Protein AF-A0A1Q1FH66-F1 (afdb_monomer_lite)

Structure (mmCIF, N/CA/C/O backbone):
data_AF-A0A1Q1FH66-F1
#
_entry.id   AF-A0A1Q1FH66-F1
#
loop_
_atom_site.group_PDB
_atom_site.id
_atom_site.type_symbol
_atom_site.label_atom_id
_atom_site.label_alt_id
_atom_site.label_comp_id
_atom_site.label_asym_id
_atom_site.label_entity_id
_atom_site.label_seq_id
_atom_site.pdbx_PDB_ins_code
_atom_site.Cartn_x
_atom_site.Cartn_y
_atom_site.Cartn_z
_atom_site.occupancy
_atom_site.B_iso_or_equiv
_atom_site.auth_seq_id
_atom_site.auth_comp_id
_atom_site.auth_asym_id
_atom_site.auth_atom_id
_atom_site.pdbx_PDB_model_num
ATOM 1 N N . MET A 1 1 ? 30.371 15.021 38.889 1.00 40.22 1 MET A N 1
ATOM 2 C CA . MET A 1 1 ? 30.502 13.711 38.232 1.00 40.22 1 MET A CA 1
ATOM 3 C C . MET A 1 1 ? 30.534 12.672 39.333 1.00 40.22 1 MET A C 1
ATOM 5 O O . MET A 1 1 ? 31.466 12.731 40.121 1.00 40.22 1 MET A O 1
ATOM 9 N N . SER A 1 2 ? 29.513 11.824 39.461 1.00 45.19 2 SER A N 1
ATOM 10 C CA . SER A 1 2 ? 29.707 10.534 40.127 1.00 45.19 2 SER A CA 1
ATOM 11 C C . SER A 1 2 ? 29.983 9.536 39.013 1.00 45.19 2 SER A C 1
ATOM 13 O O . SER A 1 2 ? 29.166 9.408 38.099 1.00 45.19 2 SER A O 1
ATOM 15 N N . GLU A 1 3 ? 31.173 8.946 39.049 1.00 47.22 3 GLU A N 1
ATOM 16 C CA . GLU A 1 3 ? 31.519 7.766 38.264 1.00 47.22 3 GLU A CA 1
ATOM 17 C C . GLU A 1 3 ? 30.396 6.733 38.449 1.00 47.22 3 GLU A C 1
ATOM 19 O O . GLU A 1 3 ? 29.956 6.489 39.575 1.00 47.22 3 GLU A O 1
ATOM 24 N N . ALA A 1 4 ? 29.877 6.208 37.340 1.00 48.12 4 ALA A N 1
ATOM 25 C CA . ALA A 1 4 ? 29.039 5.026 37.371 1.00 48.12 4 ALA A CA 1
ATOM 26 C C . ALA A 1 4 ? 29.945 3.872 37.792 1.00 48.12 4 ALA A C 1
ATOM 28 O O . ALA A 1 4 ? 30.947 3.589 37.140 1.00 48.12 4 ALA A O 1
ATOM 29 N N . ASP A 1 5 ? 29.618 3.298 38.938 1.00 49.75 5 ASP A N 1
ATOM 30 C CA . ASP A 1 5 ? 30.227 2.096 39.468 1.00 49.75 5 ASP A CA 1
ATOM 31 C C . ASP A 1 5 ? 29.770 0.940 38.566 1.00 49.75 5 ASP A C 1
ATOM 33 O O . ASP A 1 5 ? 28.673 0.400 38.715 1.00 49.75 5 ASP A O 1
ATOM 37 N N . ASP A 1 6 ? 30.567 0.647 37.538 1.00 56.69 6 ASP A N 1
ATOM 38 C CA . ASP A 1 6 ? 30.507 -0.599 36.774 1.00 56.69 6 ASP A CA 1
ATOM 39 C C . ASP A 1 6 ? 30.958 -1.751 37.701 1.00 56.69 6 ASP A C 1
ATOM 41 O O . ASP A 1 6 ? 32.035 -2.325 37.548 1.00 56.69 6 ASP A O 1
ATOM 45 N N . GLU A 1 7 ? 30.150 -2.071 38.718 1.00 55.91 7 GLU A 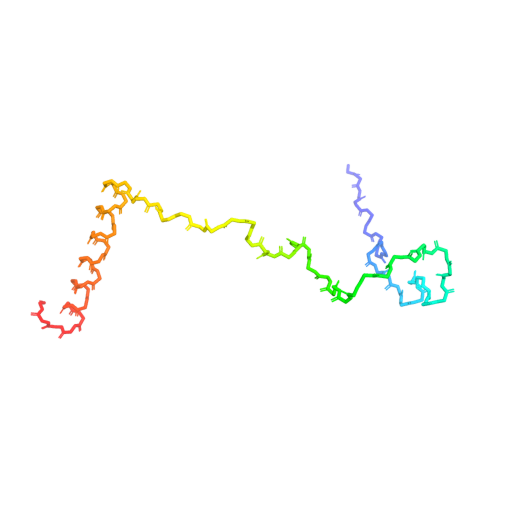N 1
ATOM 46 C CA . GLU A 1 7 ? 30.287 -3.302 39.500 1.00 55.91 7 GLU A CA 1
ATOM 47 C C . GLU A 1 7 ? 29.684 -4.468 38.698 1.00 55.91 7 GLU A C 1
ATOM 49 O O . GLU A 1 7 ? 28.495 -4.792 38.761 1.00 55.91 7 GLU A O 1
ATOM 54 N N . ASP A 1 8 ? 30.565 -5.069 37.899 1.00 58.09 8 ASP A N 1
ATOM 55 C CA . ASP A 1 8 ? 30.492 -6.336 37.162 1.00 58.09 8 ASP A CA 1
ATOM 56 C C . ASP A 1 8 ? 29.914 -7.534 37.966 1.00 58.09 8 ASP A C 1
ATOM 58 O O . ASP A 1 8 ? 30.603 -8.525 38.216 1.00 58.09 8 ASP A O 1
ATOM 62 N N . GLY A 1 9 ? 28.633 -7.517 38.348 1.00 57.31 9 GLY A N 1
ATOM 63 C CA . GLY A 1 9 ? 28.057 -8.661 39.074 1.00 57.31 9 GLY A CA 1
ATOM 64 C C . GLY A 1 9 ? 26.538 -8.778 39.148 1.00 57.31 9 GLY A C 1
ATOM 65 O O . GLY A 1 9 ? 26.040 -9.890 39.259 1.00 57.31 9 GLY A O 1
ATOM 66 N N . GLY A 1 10 ? 25.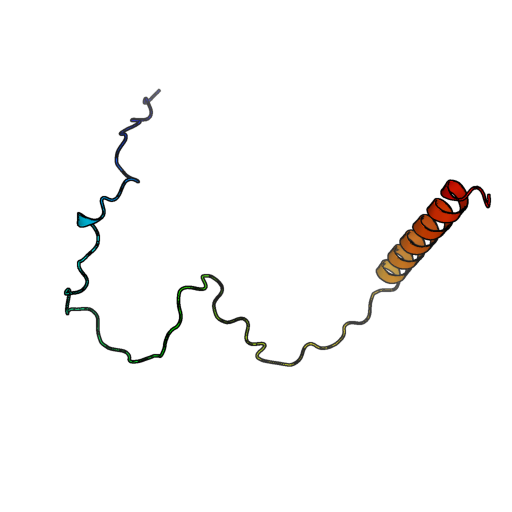771 -7.690 39.028 1.00 56.03 10 GLY A N 1
ATOM 67 C CA . GLY A 1 10 ? 24.335 -7.728 39.369 1.00 56.03 10 GLY A CA 1
ATOM 68 C C . GLY A 1 10 ? 23.422 -8.547 38.441 1.00 56.03 10 GLY A C 1
ATOM 69 O O . GLY A 1 10 ? 22.278 -8.809 38.795 1.00 56.03 10 GLY A O 1
ATOM 70 N N . TRP A 1 11 ? 23.901 -8.926 37.254 1.00 68.25 11 TRP A N 1
ATOM 71 C CA . TRP A 1 11 ? 23.101 -9.610 36.226 1.00 68.25 11 TRP A CA 1
ATOM 72 C C . TRP A 1 11 ? 23.577 -11.037 35.926 1.00 68.25 11 TRP A C 1
ATOM 74 O O . TRP A 1 11 ? 22.987 -11.709 35.081 1.00 68.25 11 TRP A O 1
ATOM 84 N N . LYS A 1 12 ? 24.663 -11.491 36.565 1.00 72.25 12 LYS A N 1
ATOM 85 C CA . LYS A 1 12 ? 25.157 -12.864 36.432 1.00 72.25 12 LYS A CA 1
ATOM 86 C C . LYS A 1 12 ? 24.608 -13.672 37.597 1.00 72.25 12 LYS A C 1
ATOM 88 O O . LYS A 1 12 ? 24.974 -13.415 38.734 1.00 72.25 12 LYS A O 1
ATOM 93 N N . PHE A 1 13 ? 23.744 -14.625 37.281 1.00 74.62 13 PHE A N 1
ATOM 94 C CA . PHE A 1 13 ? 23.262 -15.627 38.222 1.00 74.62 13 PHE A CA 1
ATOM 95 C C . PHE A 1 13 ? 24.007 -16.926 37.926 1.00 74.62 13 PHE A C 1
ATOM 97 O O . PHE A 1 13 ? 24.074 -17.339 36.761 1.00 74.62 13 PHE A O 1
ATOM 104 N N . GLU A 1 14 ? 24.611 -17.532 38.943 1.00 78.50 14 GLU A N 1
ATOM 105 C CA . GLU A 1 14 ? 25.187 -18.869 38.815 1.00 78.50 14 GLU A CA 1
ATOM 106 C C . GLU A 1 14 ? 24.061 -19.902 38.927 1.00 78.50 14 GLU A C 1
ATOM 108 O O . GLU A 1 14 ? 23.005 -19.640 39.503 1.00 78.50 14 GLU A O 1
ATOM 113 N N . LEU A 1 15 ? 24.235 -21.083 38.326 1.00 68.19 15 LEU A N 1
ATOM 114 C CA . LEU A 1 15 ? 23.185 -22.114 38.323 1.00 68.19 15 LEU A CA 1
ATOM 115 C C . LEU A 1 15 ? 22.836 -22.568 39.754 1.00 68.19 15 LEU A C 1
ATOM 117 O O . LEU A 1 15 ? 21.750 -23.078 39.999 1.00 68.19 15 LEU A O 1
ATOM 121 N N . GLU A 1 16 ? 23.759 -22.349 40.688 1.00 70.75 16 GLU A N 1
ATOM 122 C CA . GLU A 1 16 ? 23.613 -22.613 42.116 1.00 70.75 16 GLU A CA 1
ATOM 123 C C . GLU A 1 16 ? 22.749 -21.575 42.860 1.00 70.75 16 GLU A C 1
ATOM 125 O O . GLU A 1 16 ? 22.292 -21.865 43.964 1.00 70.75 16 GLU A O 1
ATOM 130 N N . ASP A 1 17 ? 22.506 -20.396 42.268 1.00 76.25 17 ASP A N 1
ATOM 131 C CA . ASP A 1 17 ? 21.641 -19.341 42.827 1.00 76.25 17 ASP A CA 1
ATOM 132 C C . ASP A 1 17 ? 20.151 -19.593 42.547 1.00 76.25 17 ASP A C 1
ATOM 134 O O . ASP A 1 17 ? 19.277 -18.933 43.118 1.00 76.25 17 ASP A O 1
ATOM 138 N N . LEU A 1 18 ? 19.845 -20.528 41.643 1.00 73.81 18 LEU A N 1
ATOM 139 C CA . LEU A 1 18 ? 18.479 -20.960 41.390 1.00 73.81 18 LEU A CA 1
ATOM 140 C C . LEU A 1 18 ? 18.023 -21.851 42.554 1.00 73.81 18 LEU A C 1
ATOM 142 O O . LEU A 1 18 ? 18.757 -22.769 42.930 1.00 73.81 18 LEU A O 1
ATOM 146 N N . PRO A 1 19 ? 16.824 -21.622 43.124 1.00 69.88 19 PRO A N 1
ATOM 147 C CA . PRO A 1 19 ? 16.266 -22.552 44.093 1.00 69.88 19 PRO A CA 1
ATOM 148 C C . PRO A 1 19 ? 16.214 -23.935 43.440 1.00 69.88 19 PRO A C 1
ATOM 150 O O . PRO A 1 19 ? 15.671 -24.097 42.346 1.00 69.88 19 PRO A O 1
ATOM 153 N N . GLY A 1 20 ? 16.865 -24.910 44.075 1.00 67.44 20 GLY A N 1
ATOM 154 C CA . GLY A 1 20 ? 16.871 -26.282 43.590 1.00 67.44 20 GLY A CA 1
ATOM 155 C C . GLY A 1 20 ? 15.447 -26.819 43.482 1.00 67.44 20 GLY A C 1
ATOM 156 O O . GLY A 1 20 ? 14.558 -26.403 44.221 1.00 67.44 20 GLY A O 1
ATOM 157 N N . GLU A 1 21 ? 15.259 -27.786 42.590 1.00 60.38 21 GLU A N 1
ATOM 158 C CA . GLU A 1 21 ? 13.984 -28.452 42.266 1.00 60.38 21 GLU A CA 1
ATOM 159 C C . GLU A 1 21 ? 13.283 -29.129 43.470 1.00 60.38 21 GLU A C 1
ATOM 161 O O . GLU A 1 21 ? 12.193 -29.673 43.332 1.00 60.38 21 GLU A O 1
ATOM 166 N N . ASP A 1 22 ? 13.900 -29.075 44.653 1.00 56.88 22 ASP A N 1
ATOM 167 C CA . ASP A 1 22 ? 13.428 -29.636 45.915 1.00 56.88 22 ASP A CA 1
ATOM 168 C C . ASP A 1 22 ? 12.924 -28.573 46.916 1.00 56.88 22 ASP A C 1
ATOM 170 O O . ASP A 1 22 ? 12.717 -28.926 48.076 1.00 56.88 22 ASP A O 1
ATOM 174 N N . ASP A 1 23 ? 12.745 -27.296 46.535 1.00 53.25 23 ASP A N 1
ATOM 175 C CA . ASP A 1 23 ? 12.098 -26.296 47.406 1.00 53.25 23 ASP A CA 1
ATOM 176 C C . ASP A 1 23 ? 10.586 -26.588 47.518 1.00 53.25 23 ASP A C 1
ATOM 178 O O . ASP A 1 23 ? 9.831 -26.330 46.578 1.00 53.25 23 ASP A O 1
ATOM 182 N N . PRO A 1 24 ? 10.096 -27.156 48.637 1.00 51.31 24 PRO A N 1
ATOM 183 C CA . PRO A 1 24 ? 8.738 -27.675 48.728 1.00 51.31 24 PRO A CA 1
ATOM 184 C C . PRO A 1 24 ? 7.725 -26.616 49.202 1.00 51.31 24 PRO A C 1
ATOM 186 O O . PRO A 1 24 ? 6.630 -26.977 49.631 1.00 51.31 24 PRO A O 1
ATOM 189 N N . GLU A 1 25 ? 8.067 -25.322 49.163 1.00 55.22 25 GLU A N 1
ATOM 190 C CA . GLU A 1 25 ? 7.200 -24.224 49.627 1.00 55.22 25 GLU A CA 1
ATOM 191 C C . GLU A 1 25 ? 6.509 -23.439 48.492 1.00 55.22 25 GLU A C 1
ATOM 193 O O . GLU A 1 25 ? 6.014 -22.330 48.699 1.00 55.22 25 GLU A O 1
ATOM 198 N N . GLY A 1 26 ? 6.399 -24.031 47.299 1.00 47.88 26 GLY A N 1
ATOM 199 C CA . GLY A 1 26 ? 5.530 -23.557 46.218 1.00 47.88 26 GLY A CA 1
ATOM 200 C C . GLY A 1 26 ? 4.281 -24.426 46.093 1.00 47.88 26 GLY A C 1
ATOM 201 O O . GLY A 1 26 ? 4.343 -25.518 45.543 1.00 47.88 26 GLY A O 1
ATOM 202 N N . ASP A 1 27 ? 3.172 -23.932 46.637 1.00 47.53 27 ASP A N 1
ATOM 203 C CA . ASP A 1 27 ? 1.815 -24.491 46.599 1.00 47.53 27 ASP A CA 1
ATOM 204 C C . ASP A 1 27 ? 1.468 -25.203 45.274 1.00 47.53 27 ASP A C 1
ATOM 206 O O . ASP A 1 27 ? 1.641 -24.657 44.183 1.00 47.53 27 ASP A O 1
ATOM 210 N N . ALA A 1 28 ? 0.980 -26.439 45.384 1.00 55.97 28 ALA A N 1
ATOM 211 C CA . ALA A 1 28 ? 0.587 -27.268 44.256 1.00 55.97 28 ALA A CA 1
ATOM 212 C C . ALA A 1 28 ? -0.719 -26.757 43.626 1.00 55.97 28 ALA A C 1
ATOM 214 O O . ALA A 1 28 ? -1.786 -26.917 44.219 1.00 55.97 28 ALA A O 1
ATOM 215 N N . ASP A 1 29 ? -0.646 -26.243 42.397 1.00 46.69 29 ASP A N 1
ATOM 216 C CA . ASP A 1 29 ? -1.777 -26.254 41.466 1.00 46.69 29 ASP A CA 1
ATOM 217 C C . ASP A 1 29 ? -1.392 -27.087 40.239 1.00 46.69 29 ASP A C 1
ATOM 219 O O . ASP A 1 29 ? -0.494 -26.758 39.464 1.00 46.69 29 ASP A O 1
ATOM 223 N N . ASP A 1 30 ? -2.041 -28.242 40.149 1.00 55.38 30 ASP A N 1
ATOM 224 C CA . ASP A 1 30 ? -1.909 -29.254 39.110 1.00 55.38 30 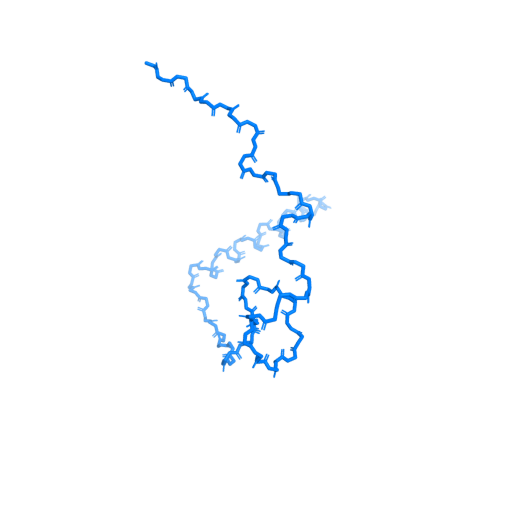ASP A CA 1
ATOM 225 C C . ASP A 1 30 ? -2.606 -28.738 37.839 1.00 55.38 30 ASP A C 1
ATOM 227 O O . ASP A 1 30 ? -3.796 -28.965 37.619 1.00 55.38 30 ASP A O 1
ATOM 231 N N . GLY A 1 31 ? -1.868 -27.971 37.034 1.00 45.75 31 GLY A N 1
ATOM 232 C CA . GLY A 1 31 ? -2.288 -27.459 35.731 1.00 45.75 31 GLY A CA 1
ATOM 233 C C . GLY A 1 31 ? -1.261 -27.822 34.663 1.00 45.75 31 GLY A C 1
ATOM 234 O O . GLY A 1 31 ? -0.144 -27.315 34.655 1.00 45.75 31 GLY A O 1
ATOM 235 N N . GLU A 1 32 ? -1.636 -28.744 33.784 1.00 54.84 32 GLU A N 1
ATOM 236 C CA . GLU A 1 32 ? -0.808 -29.343 32.740 1.00 54.84 32 GLU A CA 1
ATOM 237 C C . GLU A 1 32 ? -0.005 -28.324 31.898 1.00 54.84 32 GLU A C 1
ATOM 239 O O . GLU A 1 32 ? -0.564 -27.562 31.119 1.00 54.84 32 GLU A O 1
ATOM 244 N N . GLY A 1 33 ? 1.328 -28.394 31.986 1.00 53.31 33 GLY A N 1
ATOM 245 C CA . GLY A 1 33 ? 2.245 -28.220 30.851 1.00 53.31 33 GLY A CA 1
ATOM 246 C C . GLY A 1 33 ? 2.122 -26.954 29.998 1.00 53.31 33 GLY A C 1
ATOM 247 O O . GLY A 1 33 ? 2.000 -27.062 28.779 1.00 53.31 33 GLY A O 1
ATOM 248 N N . GLU A 1 34 ? 2.265 -25.770 30.592 1.00 58.09 34 GLU A N 1
ATOM 249 C CA . GLU A 1 34 ? 2.419 -24.522 29.836 1.00 58.09 34 GLU A CA 1
ATOM 250 C C . GLU A 1 34 ? 3.814 -23.927 30.045 1.00 58.09 34 GLU A C 1
ATOM 252 O O . GLU A 1 34 ? 4.053 -23.026 30.850 1.00 58.09 34 GLU A O 1
ATOM 257 N N . GLU A 1 35 ? 4.770 -24.465 29.283 1.00 59.25 35 GLU A N 1
ATOM 258 C CA . GLU A 1 35 ? 6.079 -23.856 29.066 1.00 59.25 35 GLU A CA 1
ATOM 259 C C . GLU A 1 35 ? 5.899 -22.444 28.471 1.00 59.25 35 GLU A C 1
ATOM 261 O O . GLU A 1 35 ? 5.771 -22.248 27.265 1.00 59.25 35 GLU A O 1
ATOM 266 N N . GLY A 1 36 ? 5.855 -21.444 29.352 1.00 63.66 36 GLY A N 1
ATOM 267 C CA . GLY A 1 36 ? 6.407 -20.104 29.160 1.00 63.66 36 GLY A CA 1
ATOM 268 C C . GLY A 1 36 ? 6.098 -19.377 27.847 1.00 63.66 36 GLY A C 1
ATOM 269 O O . GLY A 1 36 ? 7.022 -19.023 27.117 1.00 63.66 36 GLY A O 1
ATOM 270 N N . ASN A 1 37 ? 4.837 -19.013 27.601 1.00 65.81 37 ASN A N 1
ATOM 271 C CA . ASN A 1 37 ? 4.517 -17.910 26.690 1.00 65.81 37 ASN A CA 1
ATOM 272 C C . ASN A 1 37 ? 4.280 -16.622 27.492 1.00 65.81 37 ASN A C 1
ATOM 274 O O . ASN A 1 37 ? 3.255 -16.471 28.149 1.00 65.81 37 ASN A O 1
ATOM 278 N N . VAL A 1 38 ? 5.191 -15.644 27.377 1.00 6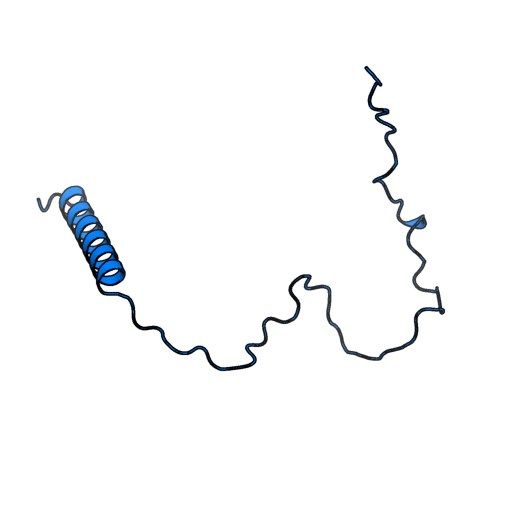8.44 38 VAL A N 1
ATOM 279 C CA . VAL A 1 38 ? 5.051 -14.299 27.990 1.00 68.44 38 VAL A CA 1
ATOM 280 C C . VAL A 1 38 ? 3.782 -13.572 27.502 1.00 68.44 38 VAL A C 1
ATOM 282 O O . VAL A 1 38 ? 3.282 -12.668 28.164 1.00 68.44 38 VAL A O 1
ATOM 285 N N . ALA A 1 39 ? 3.243 -13.977 26.348 1.00 72.69 39 ALA A N 1
ATOM 286 C CA . ALA A 1 39 ? 2.027 -13.430 25.748 1.00 72.69 39 ALA A CA 1
ATOM 287 C C . ALA A 1 39 ? 0.730 -14.171 26.146 1.00 72.69 39 ALA A C 1
ATOM 289 O O . ALA A 1 39 ? -0.340 -13.786 25.677 1.00 72.69 39 ALA A O 1
ATOM 290 N N . GLY A 1 40 ? 0.808 -15.217 26.978 1.00 72.38 40 GLY A N 1
ATOM 291 C CA . GLY A 1 40 ? -0.318 -16.118 27.230 1.00 72.38 40 GLY A CA 1
ATOM 292 C C . GLY A 1 40 ? -0.705 -16.953 26.000 1.00 72.38 40 GLY A C 1
ATOM 293 O O . GLY A 1 40 ? -0.030 -16.939 24.967 1.00 72.38 40 GLY A O 1
ATOM 294 N N . SER A 1 41 ? -1.798 -17.708 26.117 1.00 74.88 41 SER A N 1
ATOM 295 C CA . SER A 1 41 ? -2.366 -18.492 25.019 1.00 74.88 41 SER A CA 1
ATOM 296 C C . SER A 1 41 ? -3.189 -17.575 24.106 1.00 74.88 41 SER A C 1
ATOM 298 O O . SER A 1 41 ? -4.148 -16.954 24.560 1.00 74.88 41 SER A O 1
ATOM 300 N N . MET A 1 42 ? -2.832 -17.461 22.817 1.00 70.38 42 MET A N 1
ATOM 301 C CA . MET A 1 42 ? -3.617 -16.713 21.814 1.00 70.38 42 MET A CA 1
ATOM 302 C C . MET A 1 42 ? -4.885 -17.488 21.415 1.00 70.38 42 MET A C 1
ATOM 304 O O . MET A 1 42 ? -5.122 -17.781 20.241 1.00 70.38 42 MET A O 1
ATOM 308 N N . VAL A 1 43 ? -5.701 -17.852 22.400 1.00 78.56 43 VAL A N 1
ATOM 309 C CA . VAL A 1 43 ? -7.041 -18.381 22.169 1.00 78.56 43 VAL A CA 1
ATOM 310 C C . VAL A 1 43 ? -7.934 -17.186 21.874 1.00 78.56 43 VAL A C 1
ATOM 312 O O . VAL A 1 43 ? -8.169 -16.338 22.729 1.00 78.56 43 VAL A O 1
ATOM 315 N N . LEU A 1 44 ? -8.405 -17.097 20.631 1.00 74.75 44 LEU A N 1
ATOM 316 C CA . LEU A 1 44 ? -9.452 -16.150 20.272 1.00 74.75 44 LEU A CA 1
ATOM 317 C C . LEU A 1 44 ? -10.715 -16.486 21.069 1.00 74.75 44 LEU A C 1
ATOM 319 O O . LEU A 1 44 ? -11.326 -17.529 20.846 1.00 74.75 44 LEU A O 1
ATOM 323 N N . GLU A 1 45 ? -11.094 -15.594 21.983 1.00 79.81 45 GLU A N 1
ATOM 324 C CA . GLU A 1 45 ? -12.331 -15.710 22.765 1.00 79.81 45 GLU A CA 1
ATOM 325 C C . GLU A 1 45 ? -13.584 -15.616 21.874 1.00 79.81 45 GLU A C 1
ATOM 327 O O . GLU A 1 45 ? -14.618 -16.201 22.192 1.00 79.81 45 GLU A O 1
ATOM 332 N N . GLU A 1 46 ? -13.485 -14.936 20.726 1.00 84.88 46 GLU A N 1
ATOM 333 C CA . GLU A 1 46 ? -14.571 -14.745 19.762 1.00 84.88 46 GLU A CA 1
ATOM 334 C C . GLU A 1 46 ? -14.049 -14.811 18.309 1.00 84.88 46 GLU A C 1
ATOM 336 O O . GLU A 1 46 ? -12.890 -14.463 18.053 1.00 84.88 46 GLU A O 1
ATOM 341 N N . PRO A 1 47 ? -14.858 -15.259 17.325 1.00 86.75 47 PRO A N 1
ATOM 342 C CA . PRO A 1 47 ? -14.474 -15.208 15.917 1.00 86.75 47 PRO A CA 1
ATOM 343 C C . PRO A 1 47 ? -14.169 -13.778 15.440 1.00 86.75 47 PRO A C 1
ATOM 345 O O . PRO A 1 47 ? -14.910 -12.845 15.733 1.00 86.75 47 PRO A O 1
ATOM 348 N N . LEU A 1 48 ? -13.114 -13.606 14.635 1.00 87.25 48 LEU A N 1
ATOM 349 C CA . LEU A 1 48 ? -12.797 -12.313 14.019 1.00 87.25 48 LEU A CA 1
ATOM 350 C C 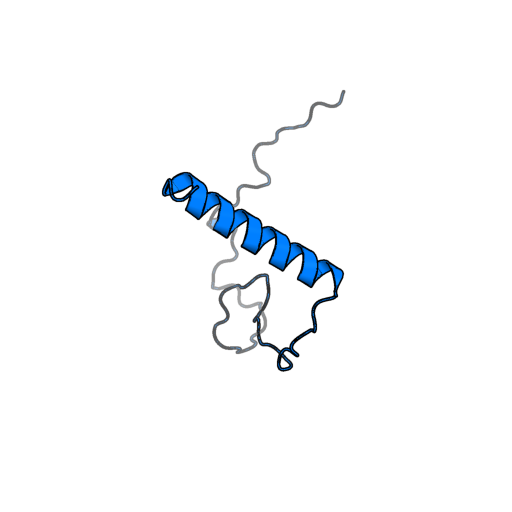. LEU A 1 48 ? -13.877 -11.903 13.012 1.00 87.25 48 LEU A C 1
ATOM 352 O O . LEU A 1 48 ? -14.133 -12.618 12.039 1.00 87.25 48 LEU A O 1
ATOM 356 N N . GLU A 1 49 ? -14.437 -10.710 13.188 1.00 87.56 49 GLU A N 1
ATOM 357 C CA . GLU A 1 49 ? -15.322 -10.110 12.196 1.00 87.56 49 GLU A CA 1
ATOM 358 C C . GLU A 1 49 ? -14.514 -9.465 11.055 1.00 87.56 49 GLU A C 1
ATOM 360 O O . GLU A 1 49 ? -13.597 -8.672 11.303 1.00 87.56 49 GLU A O 1
ATOM 365 N N . PRO A 1 50 ? -14.839 -9.754 9.781 1.00 87.44 50 PRO A N 1
ATOM 366 C CA . PRO A 1 50 ? -14.230 -9.061 8.655 1.00 87.44 50 PRO A CA 1
ATOM 367 C C . PRO A 1 50 ? -14.581 -7.568 8.672 1.00 87.44 50 PRO A C 1
ATOM 369 O O . PRO A 1 50 ? -15.737 -7.180 8.506 1.00 87.44 50 PRO A O 1
ATOM 372 N N . GLY A 1 51 ? -13.569 -6.714 8.815 1.00 88.19 51 GLY A N 1
ATOM 373 C CA . GLY A 1 51 ? -13.728 -5.273 8.633 1.00 88.19 51 GLY A CA 1
ATOM 374 C C . GLY A 1 51 ? -13.979 -4.903 7.167 1.00 88.19 51 GLY A C 1
ATOM 375 O O . GLY A 1 51 ? -13.541 -5.595 6.247 1.00 88.19 51 GLY A O 1
ATOM 376 N N . SER A 1 52 ? -14.646 -3.769 6.935 1.00 92.69 52 SER A N 1
ATOM 377 C CA . SER A 1 52 ? -14.710 -3.160 5.602 1.00 92.69 52 SER A CA 1
ATOM 378 C C . SER A 1 52 ? -13.649 -2.060 5.487 1.00 92.69 52 SER A C 1
ATOM 380 O O . SER A 1 52 ? -13.565 -1.198 6.367 1.00 92.69 52 SER A O 1
ATOM 382 N N . PRO A 1 53 ? -12.794 -2.076 4.447 1.00 91.56 53 PRO A N 1
ATOM 383 C CA . PRO A 1 53 ? -11.801 -1.02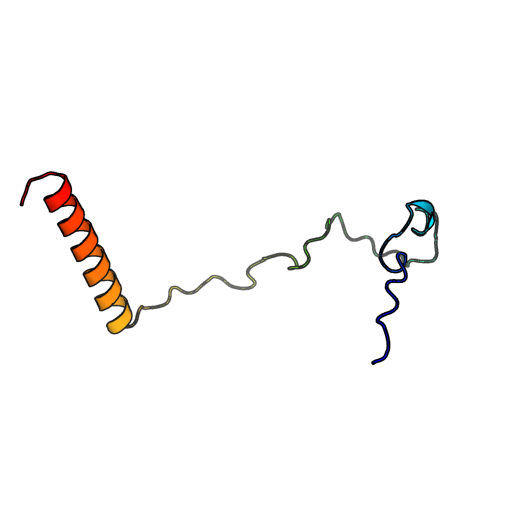8 4.276 1.00 91.56 53 PRO A CA 1
ATOM 384 C C . PRO A 1 53 ? -12.486 0.304 3.966 1.00 91.56 53 PRO A C 1
ATOM 386 O O . PRO A 1 53 ? -13.489 0.360 3.251 1.00 91.56 53 PRO A O 1
ATOM 389 N N . SER A 1 54 ? -11.905 1.399 4.460 1.00 96.38 54 SER A N 1
ATOM 390 C CA . SER A 1 54 ? -12.309 2.735 4.028 1.00 96.38 54 SER A CA 1
ATOM 391 C C . SER A 1 54 ? -12.048 2.920 2.526 1.00 96.38 54 SER A C 1
ATOM 393 O O . SER A 1 54 ? -11.246 2.211 1.903 1.00 96.38 54 SER A O 1
ATOM 395 N N . LEU A 1 55 ? -12.712 3.913 1.931 1.00 96.88 55 LEU A N 1
ATOM 396 C CA . LEU A 1 55 ? -12.501 4.265 0.527 1.00 96.88 55 LEU A CA 1
ATOM 397 C C . LEU A 1 55 ? -11.049 4.696 0.260 1.00 96.88 55 LEU A C 1
ATOM 399 O O . LEU A 1 55 ? -10.473 4.321 -0.757 1.00 96.88 55 LEU A O 1
ATOM 403 N N . GLU A 1 56 ? -10.445 5.426 1.197 1.00 97.00 56 GLU A N 1
ATOM 404 C CA . GLU A 1 56 ? -9.043 5.846 1.140 1.00 97.00 56 GLU A CA 1
ATOM 405 C C . GLU A 1 56 ? -8.084 4.647 1.136 1.00 97.00 56 GLU A C 1
ATOM 407 O O . GLU A 1 56 ? -7.245 4.531 0.241 1.00 97.00 56 GLU A O 1
ATOM 412 N N . ASN A 1 57 ? -8.262 3.699 2.063 1.00 96.62 57 ASN A N 1
ATOM 413 C CA . ASN A 1 57 ? -7.437 2.490 2.118 1.00 96.62 57 ASN A CA 1
ATOM 414 C C . ASN A 1 57 ? -7.564 1.681 0.822 1.00 96.62 57 ASN A C 1
ATOM 416 O O . ASN A 1 57 ? -6.571 1.200 0.279 1.00 96.62 57 ASN A O 1
ATOM 420 N N . THR A 1 58 ? -8.783 1.584 0.289 1.00 97.06 58 THR A N 1
ATOM 421 C CA . THR A 1 58 ? -9.044 0.912 -0.989 1.00 97.06 58 THR A CA 1
ATOM 422 C C . THR A 1 58 ? -8.308 1.602 -2.142 1.00 97.06 58 THR A C 1
ATOM 424 O O . THR A 1 58 ? -7.688 0.930 -2.966 1.00 97.06 58 THR A O 1
ATOM 427 N N . ALA A 1 59 ? -8.321 2.938 -2.192 1.00 98.12 59 ALA A N 1
ATOM 428 C CA . ALA A 1 59 ? -7.619 3.710 -3.214 1.00 98.12 59 ALA A CA 1
ATOM 429 C C . ALA A 1 59 ? -6.098 3.494 -3.163 1.00 98.12 59 ALA A C 1
ATOM 431 O O . ALA A 1 59 ? -5.475 3.302 -4.207 1.00 98.12 59 ALA A O 1
ATOM 432 N N . PHE A 1 60 ? -5.503 3.459 -1.968 1.00 98.12 60 PHE A N 1
ATOM 433 C CA . PHE A 1 60 ? -4.071 3.197 -1.817 1.00 98.12 60 PHE A CA 1
ATOM 434 C C . PHE A 1 60 ? -3.675 1.782 -2.234 1.00 98.12 60 PHE A C 1
ATOM 436 O O . PHE A 1 60 ? -2.657 1.612 -2.907 1.00 98.12 60 PHE A O 1
ATOM 443 N N . VAL A 1 61 ? -4.488 0.774 -1.907 1.00 97.75 61 VAL A N 1
ATOM 444 C CA . VAL A 1 61 ? -4.253 -0.606 -2.358 1.00 97.75 61 VAL A CA 1
ATOM 445 C C . VAL A 1 61 ? -4.303 -0.693 -3.884 1.00 97.75 61 VAL A C 1
ATOM 447 O O . VAL A 1 61 ? -3.407 -1.279 -4.492 1.00 97.75 61 VAL A O 1
ATOM 450 N N . LEU A 1 62 ? -5.302 -0.072 -4.521 1.00 98.38 62 LEU A N 1
ATOM 451 C CA . LEU A 1 62 ? -5.417 -0.048 -5.982 1.00 98.38 62 LEU A CA 1
ATOM 452 C C . LEU A 1 62 ? -4.250 0.688 -6.645 1.00 98.38 62 LEU A C 1
ATOM 454 O O . LEU A 1 62 ? -3.722 0.212 -7.649 1.00 98.38 62 LEU A O 1
ATOM 458 N N . LEU A 1 63 ? -3.823 1.818 -6.078 1.00 98.50 63 LEU A N 1
ATOM 459 C CA . LEU A 1 63 ? -2.664 2.560 -6.564 1.00 98.50 63 LEU A CA 1
ATOM 460 C C . LEU A 1 63 ? -1.391 1.712 -6.471 1.00 98.50 63 LEU A C 1
ATOM 462 O O . LEU A 1 63 ? -0.642 1.629 -7.442 1.00 98.50 63 LEU A O 1
ATOM 466 N N . GLY A 1 64 ? -1.171 1.048 -5.334 1.00 98.50 64 GLY A N 1
ATOM 467 C CA . GLY A 1 64 ? -0.049 0.133 -5.142 1.00 98.50 64 GLY A CA 1
ATOM 468 C C . GLY A 1 64 ? -0.062 -1.003 -6.162 1.00 98.50 64 GLY A C 1
ATOM 469 O O . GLY A 1 64 ? 0.931 -1.213 -6.855 1.00 98.50 64 GLY A O 1
ATOM 470 N N . ALA A 1 65 ? -1.208 -1.668 -6.329 1.00 98.62 65 ALA A N 1
ATOM 471 C CA . ALA A 1 65 ? -1.378 -2.735 -7.310 1.00 98.62 65 ALA A CA 1
ATOM 472 C C . ALA A 1 65 ? -1.088 -2.256 -8.742 1.00 98.62 65 ALA A C 1
ATOM 474 O O . ALA A 1 65 ? -0.376 -2.932 -9.486 1.00 98.62 65 ALA A O 1
ATOM 475 N N . LEU A 1 66 ? -1.579 -1.070 -9.121 1.00 98.69 66 LEU A N 1
ATOM 476 C CA . LEU A 1 66 ? -1.314 -0.479 -10.431 1.00 98.69 66 LEU A CA 1
ATOM 477 C C . LEU A 1 66 ? 0.180 -0.193 -10.627 1.00 98.69 66 LEU A C 1
ATOM 479 O O . LEU A 1 66 ? 0.734 -0.561 -11.661 1.00 98.69 66 LEU A O 1
ATOM 483 N N . CYS A 1 67 ? 0.846 0.406 -9.637 1.00 98.50 67 CYS A N 1
ATOM 484 C CA . CYS A 1 67 ? 2.289 0.645 -9.671 1.00 98.50 67 CYS A CA 1
ATOM 485 C C . CYS A 1 67 ? 3.080 -0.658 -9.832 1.00 98.50 67 CYS A C 1
ATOM 487 O O . CYS A 1 67 ? 4.008 -0.712 -10.635 1.00 98.50 67 CYS A O 1
ATOM 489 N N . THR A 1 68 ? 2.700 -1.721 -9.118 1.00 98.38 68 THR A N 1
ATOM 490 C CA . THR A 1 68 ? 3.338 -3.038 -9.235 1.00 98.38 68 THR A CA 1
ATOM 491 C C . THR A 1 68 ? 3.169 -3.626 -10.635 1.00 98.38 68 THR A C 1
ATOM 493 O O . THR A 1 68 ? 4.144 -4.092 -11.221 1.00 98.38 68 THR A O 1
ATOM 496 N N . VAL A 1 69 ? 1.962 -3.572 -11.207 1.00 98.38 69 VAL A N 1
ATOM 497 C CA . VAL A 1 69 ? 1.713 -4.041 -12.580 1.00 98.38 69 VAL A CA 1
ATOM 498 C C . VAL A 1 69 ? 2.532 -3.237 -13.586 1.00 98.38 69 VAL A C 1
ATOM 500 O O . VAL A 1 69 ? 3.201 -3.827 -14.429 1.00 98.38 69 VAL A O 1
ATOM 503 N N . LEU A 1 70 ? 2.532 -1.906 -13.482 1.00 98.31 70 LEU A N 1
ATOM 504 C CA . LEU A 1 70 ? 3.325 -1.043 -14.360 1.00 98.31 70 LEU A CA 1
ATOM 505 C C . LEU A 1 70 ? 4.818 -1.358 -14.260 1.00 98.31 70 LEU A C 1
ATOM 507 O O . LEU A 1 70 ? 5.481 -1.470 -15.286 1.00 98.31 70 LEU A O 1
ATOM 511 N N . LEU A 1 71 ? 5.336 -1.566 -13.048 1.00 98.31 71 LEU A N 1
ATOM 512 C CA . LEU A 1 71 ? 6.723 -1.965 -12.837 1.00 98.31 71 LEU A CA 1
ATOM 513 C C . LEU A 1 71 ? 7.039 -3.284 -13.550 1.00 98.31 71 LEU A C 1
ATOM 515 O O . LEU A 1 71 ? 8.057 -3.370 -14.231 1.00 98.31 71 LEU A O 1
ATOM 519 N N . PHE A 1 72 ? 6.162 -4.287 -13.464 1.00 98.31 72 PHE A N 1
ATOM 520 C CA . PHE A 1 72 ? 6.346 -5.530 -14.213 1.00 98.31 72 PHE A CA 1
ATOM 521 C C . PHE A 1 72 ? 6.332 -5.313 -15.725 1.00 98.31 72 PHE A C 1
ATOM 523 O O . PHE A 1 72 ? 7.179 -5.871 -16.415 1.00 98.31 72 PHE A O 1
ATOM 530 N N . LEU A 1 73 ? 5.417 -4.494 -16.248 1.00 98.25 73 LEU A N 1
ATOM 531 C CA . LEU A 1 73 ? 5.358 -4.201 -17.682 1.00 98.25 73 LEU A CA 1
ATOM 532 C C . LEU A 1 73 ? 6.642 -3.522 -18.178 1.00 98.25 73 LEU A C 1
ATOM 534 O O . LEU A 1 73 ? 7.148 -3.907 -19.230 1.00 98.25 73 LEU A O 1
ATOM 538 N N . VAL A 1 74 ? 7.195 -2.591 -17.394 1.00 97.88 74 VAL A N 1
ATOM 539 C CA . VAL A 1 74 ? 8.478 -1.927 -17.681 1.00 97.88 74 VAL A CA 1
ATOM 540 C C . VAL A 1 74 ? 9.639 -2.921 -17.625 1.00 97.88 74 VAL A C 1
ATOM 542 O O . VAL A 1 74 ? 10.450 -2.991 -18.542 1.00 97.88 74 VAL A O 1
ATOM 545 N N . VAL A 1 75 ? 9.724 -3.728 -16.563 1.00 98.06 75 VAL A N 1
ATOM 546 C CA . VAL A 1 75 ? 10.811 -4.709 -16.381 1.00 98.06 75 VAL A CA 1
ATOM 547 C C . VAL A 1 75 ? 10.801 -5.772 -17.480 1.00 98.06 75 VAL A C 1
ATOM 549 O O . VAL A 1 75 ? 11.859 -6.205 -17.932 1.00 98.06 75 VAL A O 1
ATOM 552 N N . LEU A 1 76 ? 9.616 -6.183 -17.930 1.00 97.81 76 LEU A N 1
ATOM 553 C CA . LEU A 1 76 ? 9.450 -7.144 -19.019 1.00 97.81 76 LEU A CA 1
ATOM 554 C C . LEU A 1 76 ? 9.612 -6.512 -20.413 1.00 97.81 76 LEU A C 1
ATOM 556 O O . LEU A 1 76 ? 9.609 -7.244 -21.401 1.00 97.81 76 LEU A O 1
ATOM 560 N N . GLY A 1 77 ? 9.754 -5.185 -20.510 1.00 93.88 77 GLY A N 1
ATOM 561 C CA . GLY A 1 77 ? 9.901 -4.462 -21.775 1.00 93.88 77 GLY A CA 1
ATOM 562 C C . GLY A 1 77 ? 8.638 -4.456 -22.639 1.00 93.88 77 GLY A C 1
ATOM 563 O O . GLY A 1 77 ? 8.728 -4.359 -23.861 1.00 93.88 77 GLY A O 1
ATOM 564 N N . VAL A 1 78 ? 7.463 -4.611 -22.021 1.00 95.75 78 VAL A N 1
ATOM 565 C CA . VAL A 1 78 ? 6.162 -4.513 -22.706 1.00 95.75 78 VAL A CA 1
ATOM 566 C C . VAL A 1 78 ? 5.826 -3.052 -23.017 1.00 95.75 78 VAL A C 1
ATOM 568 O O . VAL A 1 78 ? 5.205 -2.766 -24.041 1.00 95.75 78 VAL A O 1
ATOM 571 N N . ILE A 1 79 ? 6.252 -2.145 -22.134 1.00 86.81 79 ILE A N 1
ATOM 572 C CA . ILE A 1 79 ? 6.220 -0.685 -22.280 1.00 86.81 79 ILE A CA 1
ATOM 573 C C . ILE A 1 79 ? 7.593 -0.126 -21.918 1.00 86.81 79 ILE A C 1
ATOM 575 O O . ILE A 1 79 ? 8.017 0.832 -22.596 1.00 86.81 79 ILE A O 1
#

Foldseek 3Di:
DPPDPPPPDPPDDDPVNDDPPPPPPDDDDPDDDDPDDPPPDPDDPDDDDDDDDDPVVVVVVVVVVVVVVVVVCVVVVVD

Sequence (79 aa):
MSEADDEDGGWKFELEDLPGEDDPEGDADDGEGEEGNVAGSMVLEEPLEPGSPSLENTAFVLLGALCTVLLFLVVLGVI

Secondary structure (DSSP, 8-state):
-PPP---TTTT---GGGSPPTT-TTS-----------TT-----SSPPPPPPPPHHHHHHHHHHHHHHHHHHHHHTT--

pLDDT: mean 75.86, std 18.88, range [40.22, 98.69]

Radius of gyration: 28.72 Å; chains: 1; bounding box: 47×43×72 Å